Protein AF-A0A671Q5H6-F1 (afdb_monomer_lite)

Structure (mmCIF, N/CA/C/O backbone):
data_AF-A0A671Q5H6-F1
#
_entry.id   AF-A0A671Q5H6-F1
#
loop_
_atom_site.group_PDB
_atom_site.id
_atom_site.type_symbol
_atom_site.label_atom_id
_atom_site.label_alt_id
_atom_site.label_comp_id
_atom_site.label_asym_id
_atom_site.label_entity_id
_atom_site.label_seq_id
_atom_site.pdbx_PDB_ins_code
_atom_site.Cartn_x
_atom_site.Cartn_y
_atom_site.Cartn_z
_atom_site.occupancy
_atom_site.B_iso_or_equiv
_atom_site.auth_seq_id
_atom_site.auth_comp_id
_atom_site.auth_asym_id
_atom_site.auth_atom_id
_atom_site.pdbx_PDB_model_num
ATOM 1 N N . MET A 1 1 ? 48.241 -12.834 -47.112 1.00 46.31 1 MET A N 1
ATOM 2 C CA . MET A 1 1 ? 48.361 -11.553 -46.377 1.00 46.31 1 MET A CA 1
ATOM 3 C C . MET A 1 1 ? 47.394 -10.546 -46.985 1.00 46.31 1 MET A C 1
ATOM 5 O O . MET A 1 1 ? 47.631 -10.073 -48.087 1.00 46.31 1 MET A O 1
ATOM 9 N N . ALA A 1 2 ? 46.253 -10.299 -46.336 1.00 60.94 2 ALA A N 1
ATOM 10 C CA . ALA A 1 2 ? 45.210 -9.425 -46.871 1.00 60.94 2 ALA A CA 1
ATOM 11 C C . ALA A 1 2 ? 45.462 -7.968 -46.453 1.00 60.94 2 ALA A C 1
ATOM 13 O O . ALA A 1 2 ? 45.533 -7.652 -45.268 1.00 60.94 2 ALA A O 1
ATOM 14 N N . ARG A 1 3 ? 45.609 -7.082 -47.441 1.00 65.75 3 ARG A N 1
ATOM 15 C CA . ARG A 1 3 ? 45.828 -5.641 -47.266 1.00 65.75 3 ARG A CA 1
ATOM 16 C C . ARG A 1 3 ? 44.569 -4.986 -46.690 1.00 65.75 3 ARG A C 1
ATOM 18 O O . ARG A 1 3 ? 43.590 -4.785 -47.406 1.00 65.75 3 ARG A O 1
ATOM 25 N N . THR A 1 4 ? 44.596 -4.611 -45.416 1.00 70.31 4 THR A N 1
ATOM 26 C CA . THR A 1 4 ? 43.536 -3.811 -44.789 1.00 70.31 4 THR A CA 1
ATOM 27 C C . THR A 1 4 ? 43.598 -2.379 -45.319 1.00 70.31 4 THR A C 1
ATOM 29 O O . THR A 1 4 ? 44.499 -1.617 -44.970 1.00 70.31 4 THR A O 1
ATOM 32 N N . LYS A 1 5 ? 42.655 -1.990 -46.184 1.00 68.06 5 LYS A N 1
ATOM 33 C CA . LYS A 1 5 ? 42.457 -0.578 -46.534 1.00 68.06 5 LYS A CA 1
ATOM 34 C C . LYS A 1 5 ? 41.805 0.127 -45.343 1.00 68.06 5 LYS A C 1
ATOM 36 O O . LYS A 1 5 ? 40.670 -0.173 -44.987 1.00 68.06 5 LYS A O 1
ATOM 41 N N . GLN A 1 6 ? 42.524 1.065 -44.735 1.00 66.06 6 GLN A N 1
ATOM 42 C CA . GLN A 1 6 ? 41.967 2.016 -43.778 1.00 66.06 6 GLN A CA 1
ATOM 43 C C . GLN A 1 6 ? 41.002 2.936 -44.540 1.00 66.06 6 GLN A C 1
ATOM 45 O O . GLN A 1 6 ? 41.423 3.758 -45.350 1.00 66.06 6 GLN A O 1
ATOM 50 N N . THR A 1 7 ? 39.697 2.788 -44.330 1.00 68.00 7 THR A N 1
ATOM 51 C CA . THR A 1 7 ? 38.729 3.788 -44.795 1.00 68.00 7 THR A CA 1
ATOM 52 C C . THR A 1 7 ? 38.673 4.908 -43.766 1.00 68.00 7 THR A C 1
ATOM 54 O O . THR A 1 7 ? 38.392 4.645 -42.594 1.00 68.00 7 THR A O 1
ATOM 57 N N . ALA A 1 8 ? 38.921 6.148 -44.186 1.00 65.12 8 ALA A N 1
ATOM 58 C CA . ALA A 1 8 ? 38.786 7.316 -43.325 1.00 65.12 8 ALA A CA 1
ATOM 59 C C . ALA A 1 8 ? 37.363 7.380 -42.738 1.00 65.12 8 ALA A C 1
ATOM 61 O O . ALA A 1 8 ? 36.377 7.539 -43.460 1.00 65.12 8 ALA A O 1
ATOM 62 N N . ARG A 1 9 ? 37.242 7.245 -41.413 1.00 66.19 9 ARG A N 1
ATOM 63 C CA . ARG A 1 9 ? 36.010 7.584 -40.693 1.00 66.19 9 ARG A CA 1
ATOM 64 C C . ARG A 1 9 ? 35.900 9.106 -40.658 1.00 66.19 9 ARG A C 1
ATOM 66 O O . ARG A 1 9 ? 36.795 9.769 -40.147 1.00 66.19 9 ARG A O 1
ATOM 73 N N . LYS A 1 10 ? 34.791 9.656 -41.159 1.00 60.84 10 LYS A N 1
ATOM 74 C CA . LYS A 1 10 ? 34.437 11.063 -40.929 1.00 60.84 10 LYS A CA 1
ATOM 75 C C . LYS A 1 10 ? 34.269 11.268 -39.421 1.00 60.84 10 LYS A C 1
ATOM 77 O O . LYS A 1 10 ? 33.361 10.695 -38.821 1.00 60.84 10 LYS A O 1
ATOM 82 N N . SER A 1 11 ? 35.139 12.062 -38.807 1.00 63.81 11 SER A N 1
ATOM 83 C CA . SER A 1 11 ? 34.905 12.601 -37.472 1.00 63.81 11 SER A CA 1
ATOM 84 C C . SER A 1 11 ? 33.779 13.628 -37.583 1.00 63.81 11 SER A C 1
ATOM 86 O O . SER A 1 11 ? 33.950 14.724 -38.105 1.00 63.81 11 SER A O 1
ATOM 88 N N . THR A 1 12 ? 32.580 13.288 -37.123 1.00 66.00 12 THR A N 1
ATOM 89 C CA . THR A 1 12 ? 31.553 14.305 -36.879 1.00 66.00 12 THR A CA 1
ATOM 90 C C . THR A 1 12 ? 31.929 15.047 -35.603 1.00 66.00 12 THR A C 1
ATOM 92 O O . THR A 1 12 ? 31.484 14.685 -34.514 1.00 66.00 12 THR A O 1
ATOM 95 N N . GLY A 1 13 ? 32.805 16.039 -35.738 1.00 59.91 13 GLY A N 1
ATOM 96 C CA . GLY A 1 13 ? 33.224 16.932 -34.666 1.00 59.91 13 GLY A CA 1
ATOM 97 C C . GLY A 1 13 ? 32.869 18.377 -35.000 1.00 59.91 13 GLY A C 1
ATOM 98 O O . GLY A 1 13 ? 33.317 18.897 -36.013 1.00 59.91 13 GLY A O 1
ATOM 99 N N . GLY A 1 14 ? 32.084 19.015 -34.129 1.00 63.72 14 GLY A N 1
ATOM 100 C CA . GLY A 1 14 ? 31.933 20.472 -34.079 1.00 63.72 14 GLY A CA 1
ATOM 101 C C . GLY A 1 14 ? 30.692 21.030 -34.775 1.00 63.72 14 GLY A C 1
ATOM 102 O O . GLY A 1 14 ? 30.698 21.333 -35.962 1.00 63.72 14 GLY A O 1
ATOM 103 N N . LYS A 1 15 ? 29.617 21.239 -34.010 1.00 63.06 15 LYS A N 1
ATOM 104 C CA . LYS A 1 15 ? 28.486 22.082 -34.420 1.00 63.06 15 LYS A CA 1
ATOM 105 C C . LYS A 1 15 ? 28.932 23.549 -34.288 1.00 63.06 15 LYS A C 1
ATOM 107 O O . LYS A 1 15 ? 29.333 23.945 -33.199 1.00 63.06 15 LYS A O 1
ATOM 112 N N . ALA A 1 16 ? 28.881 24.336 -35.364 1.00 68.81 16 ALA A N 1
ATOM 113 C CA . ALA A 1 16 ? 29.217 25.766 -35.331 1.00 68.81 16 ALA A CA 1
ATOM 114 C C . ALA A 1 16 ? 28.266 26.559 -34.400 1.00 68.81 16 ALA A C 1
ATOM 116 O O . ALA A 1 16 ? 27.093 26.179 -34.274 1.00 68.81 16 ALA A O 1
ATOM 117 N N . PRO A 1 17 ? 28.715 27.658 -33.755 1.00 63.88 17 PRO A N 1
ATOM 118 C CA . PRO A 1 17 ? 27.885 28.398 -32.814 1.00 63.88 17 PRO A CA 1
ATOM 119 C C . PRO A 1 17 ? 26.878 29.262 -33.581 1.00 63.88 17 PRO A C 1
ATOM 121 O O . PRO A 1 17 ? 27.215 30.310 -34.126 1.00 63.88 17 PRO A O 1
ATOM 124 N N . ARG A 1 18 ? 25.617 28.822 -33.636 1.00 64.00 18 ARG A N 1
ATOM 125 C CA . ARG A 1 18 ? 24.520 29.606 -34.218 1.00 64.00 18 ARG A CA 1
ATOM 126 C C . ARG A 1 18 ? 23.808 30.393 -33.116 1.00 64.00 18 ARG A C 1
ATOM 128 O O . ARG A 1 18 ? 23.301 29.802 -32.164 1.00 64.00 18 ARG A O 1
ATOM 135 N N . LYS A 1 19 ? 23.773 31.722 -33.245 1.00 64.12 19 LYS A N 1
ATOM 136 C CA . LYS A 1 19 ? 23.058 32.628 -32.333 1.00 64.12 19 LYS A CA 1
ATOM 137 C C . LYS A 1 19 ? 21.540 32.601 -32.612 1.00 64.12 19 LYS A C 1
ATOM 139 O O . LYS A 1 19 ? 21.135 32.643 -33.768 1.00 64.12 19 LYS A O 1
ATOM 144 N N . GLN A 1 20 ? 20.778 32.588 -31.509 1.00 58.34 20 GLN A N 1
ATOM 145 C CA . GLN A 1 20 ? 19.353 32.916 -31.283 1.00 58.34 20 GLN A CA 1
ATOM 146 C C . GLN A 1 20 ? 18.227 32.049 -31.888 1.00 58.34 20 GLN A C 1
ATOM 148 O O . GLN A 1 20 ? 17.997 32.024 -33.090 1.00 58.34 20 GLN A O 1
ATOM 153 N N . LEU A 1 21 ? 17.453 31.415 -30.993 1.00 60.16 21 LEU A N 1
ATOM 154 C CA . LEU A 1 21 ? 16.037 31.687 -30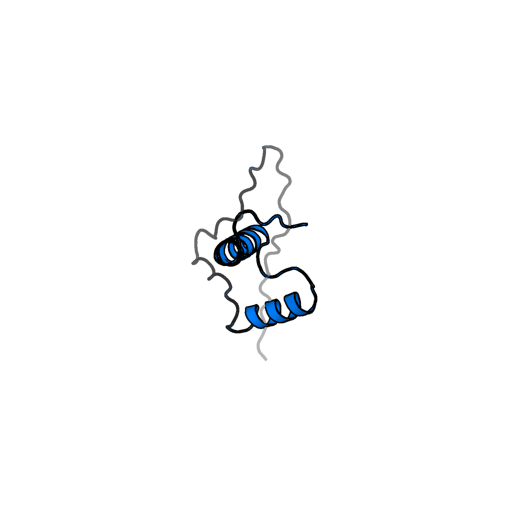.644 1.00 60.16 21 LEU A CA 1
ATOM 155 C C . LEU A 1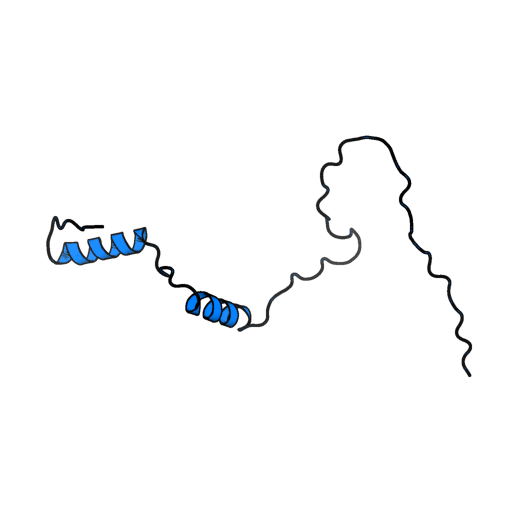 21 ? 15.497 30.473 -29.857 1.00 60.16 21 LEU A C 1
ATOM 157 O O . LEU A 1 21 ? 15.901 29.341 -30.113 1.00 60.16 21 LEU A O 1
ATOM 161 N N . ALA A 1 22 ? 14.656 30.719 -28.847 1.00 66.19 22 ALA A N 1
ATOM 162 C CA . ALA A 1 22 ? 14.240 29.764 -27.813 1.00 66.19 22 ALA A CA 1
ATOM 163 C C . ALA A 1 22 ? 13.996 28.327 -28.325 1.00 66.19 22 ALA A C 1
ATOM 165 O O . ALA A 1 22 ? 13.028 28.038 -29.030 1.00 66.19 22 ALA A O 1
ATOM 166 N N . THR A 1 23 ? 14.861 27.394 -27.923 1.00 60.09 23 THR A N 1
ATOM 167 C CA . THR A 1 23 ? 14.690 25.975 -28.235 1.00 60.09 23 THR A CA 1
ATOM 168 C C . THR A 1 23 ? 13.636 25.377 -27.313 1.00 60.09 23 THR A C 1
ATOM 170 O O . THR A 1 23 ? 13.933 24.964 -26.191 1.00 60.09 23 THR A O 1
ATOM 173 N N . LYS A 1 24 ? 12.395 25.286 -27.799 1.00 64.94 24 LYS A N 1
ATOM 174 C CA . LYS A 1 24 ? 11.403 24.332 -27.288 1.00 64.94 24 LYS A CA 1
ATOM 175 C C . LYS A 1 24 ? 12.097 22.968 -27.245 1.00 64.94 24 LYS A C 1
ATOM 177 O O . LYS A 1 24 ? 12.606 22.522 -28.272 1.00 64.94 24 LYS A O 1
ATOM 182 N N . ALA A 1 25 ? 12.200 22.346 -26.069 1.00 64.00 25 ALA A N 1
ATOM 183 C CA . ALA A 1 25 ? 12.869 21.058 -25.929 1.00 64.00 25 ALA A CA 1
ATOM 184 C C . ALA A 1 25 ? 12.124 20.014 -26.772 1.00 64.00 25 ALA A C 1
ATOM 186 O O . ALA A 1 25 ? 11.130 19.430 -26.336 1.00 64.00 25 ALA A O 1
ATOM 187 N N . ALA A 1 26 ? 12.590 19.799 -28.001 1.00 62.94 26 ALA A N 1
ATOM 188 C CA . ALA A 1 26 ? 12.174 18.691 -28.831 1.00 62.94 26 ALA A CA 1
ATOM 189 C C . ALA A 1 26 ? 12.668 17.425 -28.127 1.00 62.94 26 ALA A C 1
ATOM 191 O O . ALA A 1 26 ? 13.823 17.016 -28.262 1.00 62.94 26 ALA A O 1
ATOM 192 N N . ARG A 1 27 ? 11.802 16.836 -27.294 1.00 67.00 27 ARG A N 1
ATOM 193 C CA . ARG A 1 27 ? 11.982 15.467 -26.811 1.00 67.00 27 ARG A CA 1
ATOM 194 C C . ARG A 1 27 ? 12.241 14.624 -28.053 1.00 67.00 27 ARG A C 1
ATOM 196 O O . ARG A 1 27 ? 11.467 14.741 -28.995 1.00 67.00 27 ARG A O 1
ATOM 203 N N . LYS A 1 28 ? 13.336 13.852 -28.064 1.00 63.66 28 LYS A N 1
ATOM 204 C CA . LYS A 1 28 ? 13.722 12.957 -29.167 1.00 63.66 28 LYS A CA 1
ATOM 205 C C . LYS A 1 28 ? 12.490 12.180 -29.649 1.00 63.66 28 LYS A C 1
ATOM 207 O O . LYS A 1 28 ? 12.138 11.164 -29.054 1.00 63.66 28 LYS A O 1
ATOM 212 N N . SER A 1 29 ? 11.830 12.668 -30.696 1.00 61.81 29 SER A N 1
ATOM 213 C CA . SER A 1 29 ? 10.897 11.869 -31.470 1.00 61.81 29 SER A CA 1
ATOM 214 C C . SER A 1 29 ? 11.725 10.847 -32.240 1.00 61.81 29 SER A C 1
ATOM 216 O O . SER A 1 29 ? 12.894 11.079 -32.564 1.00 61.81 29 SER A O 1
ATOM 218 N N . ALA A 1 30 ? 11.141 9.665 -32.414 1.00 66.56 30 ALA A N 1
ATOM 219 C CA . ALA A 1 30 ? 11.760 8.532 -33.081 1.00 66.56 30 ALA A CA 1
ATOM 220 C C . ALA A 1 30 ? 12.382 8.940 -34.436 1.00 66.56 30 ALA A C 1
ATOM 222 O O . ALA A 1 30 ? 11.883 9.869 -35.076 1.00 66.56 30 ALA A O 1
ATOM 223 N N . PRO A 1 31 ? 13.462 8.275 -34.887 1.00 63.94 31 PRO A N 1
ATOM 224 C CA . PRO A 1 31 ? 14.007 8.523 -36.218 1.00 63.94 31 PRO A CA 1
ATOM 225 C C . PRO A 1 31 ? 12.909 8.337 -37.278 1.00 63.94 31 PRO A C 1
ATOM 227 O O . PRO A 1 31 ? 12.194 7.340 -37.258 1.00 63.94 31 PRO A O 1
ATOM 230 N N . ALA A 1 32 ? 12.783 9.296 -38.202 1.00 66.25 32 ALA A N 1
ATOM 231 C CA . ALA A 1 32 ? 11.758 9.312 -39.255 1.00 66.25 32 ALA A CA 1
ATOM 232 C C . ALA A 1 32 ? 11.940 8.213 -40.327 1.00 66.25 32 ALA A C 1
ATOM 234 O O . ALA A 1 32 ? 11.138 8.099 -41.245 1.00 66.25 32 ALA A O 1
ATOM 235 N N . THR A 1 33 ? 12.973 7.379 -40.202 1.00 67.50 33 THR A N 1
ATOM 236 C CA . THR A 1 33 ? 13.256 6.246 -41.085 1.00 67.50 33 THR A CA 1
ATOM 237 C C . THR A 1 33 ? 13.910 5.132 -40.267 1.00 67.50 33 THR A C 1
ATOM 239 O O . THR A 1 33 ? 15.040 5.283 -39.801 1.00 67.50 33 THR A O 1
ATOM 242 N N . GLY A 1 34 ? 13.194 4.021 -40.083 1.00 64.44 34 GLY A N 1
ATOM 243 C CA . GLY A 1 34 ? 13.643 2.846 -39.329 1.00 64.44 34 GLY A CA 1
ATOM 244 C C . GLY A 1 34 ? 12.785 2.608 -38.087 1.00 64.44 34 GLY A C 1
ATOM 245 O O . GLY A 1 34 ? 12.729 3.452 -37.199 1.00 64.44 34 GLY A O 1
ATOM 246 N N . GLY A 1 35 ? 12.096 1.463 -38.055 1.00 76.25 35 GLY A N 1
ATOM 247 C CA . GLY A 1 35 ? 11.055 1.130 -37.081 1.00 76.25 35 GLY A CA 1
ATOM 248 C C . GLY A 1 35 ? 11.408 1.439 -35.622 1.00 76.25 35 GLY A C 1
ATOM 249 O O . GLY A 1 35 ? 12.550 1.298 -35.179 1.00 76.25 35 GLY A O 1
ATOM 250 N N . VAL A 1 36 ? 10.391 1.856 -34.866 1.00 77.19 36 VAL A N 1
ATOM 251 C CA . VAL A 1 36 ? 10.486 2.156 -33.433 1.00 77.19 36 VAL A CA 1
ATOM 252 C C . VAL A 1 36 ? 11.144 0.977 -32.710 1.00 77.19 36 VAL A C 1
ATOM 254 O O . VAL A 1 36 ? 10.670 -0.157 -32.802 1.00 77.19 36 VAL A O 1
ATOM 257 N N . LYS A 1 37 ? 12.247 1.227 -31.987 1.00 80.12 37 LYS A N 1
ATOM 258 C CA . LYS A 1 37 ? 12.872 0.200 -31.140 1.00 80.12 37 LYS A CA 1
ATOM 259 C C . LYS A 1 37 ? 11.810 -0.368 -30.205 1.00 80.12 37 LYS A C 1
ATOM 261 O O . LYS A 1 37 ? 11.144 0.394 -29.504 1.00 80.12 37 LYS A O 1
ATOM 266 N N . LYS A 1 38 ? 11.672 -1.697 -3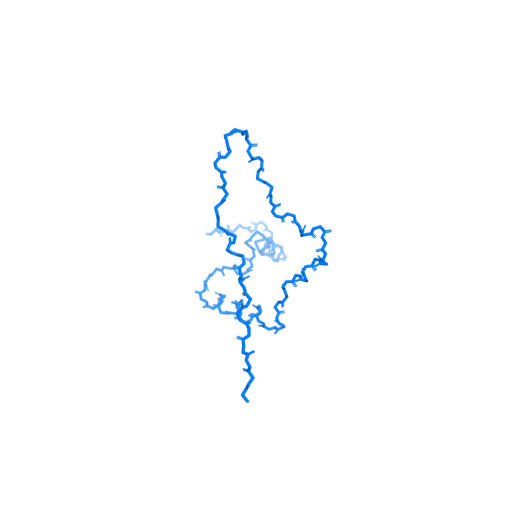0.182 1.00 84.69 38 LYS A N 1
ATOM 267 C CA . LYS A 1 38 ? 10.737 -2.369 -29.274 1.00 84.69 38 LYS A CA 1
ATOM 268 C C . LYS A 1 38 ? 11.003 -1.896 -27.838 1.00 84.69 38 LYS A C 1
ATOM 270 O O . LYS A 1 38 ? 12.172 -1.862 -27.436 1.00 84.69 38 LYS A O 1
ATOM 275 N N . PRO A 1 39 ? 9.961 -1.536 -27.067 1.00 89.94 39 PRO A N 1
ATOM 276 C CA . PRO A 1 39 ? 10.125 -1.218 -25.658 1.00 89.94 39 PRO A CA 1
ATOM 277 C C . PRO A 1 39 ? 10.832 -2.359 -24.929 1.00 89.94 39 PRO A C 1
ATOM 279 O O . PRO A 1 39 ? 10.550 -3.536 -25.165 1.00 89.94 39 PRO A O 1
ATOM 282 N N . HIS A 1 40 ? 11.761 -2.011 -24.042 1.00 92.69 40 HIS A N 1
ATOM 283 C CA . HIS A 1 40 ? 12.438 -3.002 -23.218 1.00 92.69 40 HIS A CA 1
ATOM 284 C C . HIS A 1 40 ? 11.430 -3.665 -22.268 1.00 92.69 40 HIS A C 1
ATOM 286 O O . HIS A 1 40 ? 10.759 -2.981 -21.494 1.00 92.69 40 HIS A O 1
ATOM 292 N N . ARG A 1 41 ? 11.364 -4.999 -22.290 1.00 95.56 41 ARG A N 1
ATOM 293 C CA . ARG A 1 41 ? 10.552 -5.802 -21.371 1.00 95.56 41 ARG A CA 1
ATOM 294 C C . ARG A 1 41 ? 11.464 -6.707 -20.549 1.00 95.56 41 ARG A C 1
ATOM 296 O O . ARG A 1 41 ? 12.267 -7.448 -21.106 1.00 95.56 41 ARG A O 1
ATOM 303 N N . TYR A 1 42 ? 11.326 -6.654 -19.225 1.00 96.81 42 TYR A N 1
ATOM 304 C CA . TYR A 1 42 ? 12.044 -7.555 -18.324 1.00 96.81 42 TYR A CA 1
ATOM 305 C C . TYR A 1 42 ? 11.573 -9.003 -18.494 1.00 96.81 42 TYR A C 1
ATOM 307 O O . TYR A 1 42 ? 10.410 -9.252 -18.822 1.00 96.81 42 TYR A O 1
ATOM 315 N N . ARG A 1 43 ? 12.467 -9.960 -18.225 1.00 97.19 43 ARG A N 1
ATOM 316 C CA . ARG A 1 43 ? 12.104 -11.381 -18.197 1.00 97.19 43 ARG A CA 1
ATOM 317 C C . ARG A 1 43 ? 11.126 -11.642 -17.038 1.00 97.19 43 ARG A C 1
ATOM 319 O O . ARG A 1 43 ? 11.221 -10.967 -16.004 1.00 97.19 43 ARG A O 1
ATOM 326 N N . PRO A 1 44 ? 10.206 -12.612 -17.179 1.00 98.19 44 PRO A N 1
ATOM 327 C CA . PRO A 1 44 ? 9.398 -13.084 -16.058 1.00 98.19 44 PRO A CA 1
ATOM 328 C C . PRO A 1 44 ? 10.283 -13.388 -14.840 1.00 98.19 44 PRO A C 1
ATOM 330 O O . PRO A 1 44 ? 11.412 -13.855 -14.985 1.00 98.19 44 PRO A O 1
ATOM 333 N N . GLY A 1 45 ? 9.814 -13.040 -13.643 1.00 97.88 45 GLY A N 1
ATOM 334 C CA . GLY A 1 45 ? 10.566 -13.208 -12.394 1.00 97.88 45 GLY A CA 1
ATOM 335 C C . GLY A 1 45 ? 11.562 -12.087 -12.064 1.00 97.88 45 GLY A C 1
ATOM 336 O O . GLY A 1 45 ? 11.802 -11.833 -10.887 1.00 97.88 45 GLY A O 1
ATOM 337 N N . THR A 1 46 ? 12.086 -11.332 -13.041 1.00 98.44 46 THR A N 1
ATOM 338 C CA . THR A 1 46 ? 13.048 -10.243 -12.751 1.00 98.44 46 THR A CA 1
ATOM 339 C C . THR A 1 46 ? 12.436 -9.143 -11.877 1.00 98.44 46 THR A C 1
ATOM 341 O O . THR A 1 46 ? 13.082 -8.646 -10.956 1.00 98.44 46 THR A O 1
ATOM 344 N N . VAL A 1 47 ? 11.190 -8.753 -12.159 1.00 98.25 47 VAL A N 1
ATOM 345 C CA . VAL A 1 47 ? 10.485 -7.724 -11.377 1.00 98.25 47 VAL A CA 1
ATOM 346 C C . VAL A 1 47 ? 10.066 -8.267 -10.009 1.00 98.25 47 VAL A C 1
ATOM 348 O O . VAL A 1 47 ? 10.307 -7.599 -9.011 1.00 98.25 47 VAL A O 1
ATOM 351 N N . ALA A 1 48 ? 9.571 -9.506 -9.953 1.00 98.50 48 ALA A N 1
ATOM 352 C CA . ALA A 1 48 ? 9.163 -10.156 -8.708 1.00 98.50 48 ALA A CA 1
ATOM 353 C C . ALA A 1 48 ? 10.324 -10.276 -7.705 1.00 98.50 48 ALA A C 1
ATOM 355 O O . ALA A 1 48 ? 10.190 -9.875 -6.554 1.00 98.50 48 ALA A O 1
ATOM 356 N N . LEU A 1 49 ? 11.506 -10.734 -8.141 1.00 98.69 49 LEU A N 1
ATOM 357 C CA . LEU A 1 49 ? 12.687 -10.817 -7.267 1.00 98.69 49 LEU A CA 1
ATOM 358 C C . LEU A 1 49 ? 13.131 -9.442 -6.748 1.00 98.69 49 LEU A C 1
ATOM 360 O O . LEU A 1 49 ? 13.612 -9.326 -5.621 1.00 98.69 49 LEU A O 1
ATOM 364 N N . ARG A 1 50 ? 12.971 -8.390 -7.558 1.00 98.38 50 ARG A N 1
ATOM 365 C CA . ARG A 1 50 ? 13.261 -7.014 -7.139 1.00 98.38 50 ARG A CA 1
ATOM 366 C C . ARG A 1 50 ? 12.255 -6.519 -6.097 1.00 98.38 50 ARG A C 1
ATOM 368 O O . ARG A 1 50 ? 12.667 -5.865 -5.144 1.00 98.38 50 ARG A O 1
ATOM 375 N N . GLU A 1 51 ? 10.974 -6.831 -6.263 1.00 98.19 51 GLU A N 1
ATOM 376 C CA . GLU A 1 51 ? 9.912 -6.485 -5.311 1.00 98.19 51 GLU A CA 1
ATOM 377 C C . GLU A 1 51 ? 10.071 -7.229 -3.981 1.00 98.19 51 GLU A C 1
ATOM 379 O O . GLU A 1 51 ? 10.036 -6.583 -2.937 1.00 98.19 51 GLU A O 1
ATOM 384 N N . ILE A 1 52 ? 10.371 -8.534 -4.001 1.00 98.50 52 ILE A N 1
ATOM 385 C CA . ILE A 1 52 ? 10.655 -9.327 -2.789 1.00 98.50 52 ILE A CA 1
ATOM 386 C C . ILE A 1 52 ? 11.794 -8.691 -1.987 1.00 98.50 52 ILE A C 1
ATOM 388 O O . ILE A 1 52 ? 11.636 -8.403 -0.804 1.00 98.50 52 ILE A O 1
ATOM 392 N N . ARG A 1 53 ? 12.923 -8.392 -2.643 1.00 98.56 53 ARG A N 1
ATOM 393 C CA . ARG A 1 53 ? 14.067 -7.739 -1.982 1.00 98.56 53 ARG A CA 1
ATOM 394 C C . ARG A 1 53 ? 13.712 -6.359 -1.433 1.00 98.56 53 ARG A C 1
ATOM 396 O O . ARG A 1 53 ? 14.208 -5.984 -0.375 1.00 98.56 53 ARG A O 1
ATOM 403 N N . ARG A 1 54 ? 12.876 -5.591 -2.145 1.00 98.38 54 ARG A N 1
ATOM 404 C CA . ARG A 1 54 ? 12.412 -4.277 -1.682 1.00 98.38 54 ARG A CA 1
ATOM 405 C C . ARG A 1 54 ? 11.585 -4.416 -0.401 1.00 98.38 54 ARG A C 1
ATOM 407 O O . ARG A 1 54 ? 11.909 -3.744 0.571 1.00 98.38 54 ARG A O 1
ATOM 414 N N . TYR A 1 55 ? 10.565 -5.274 -0.398 1.00 98.25 55 TYR A N 1
ATOM 415 C CA . TYR A 1 55 ? 9.643 -5.423 0.735 1.00 98.25 55 TYR A CA 1
ATOM 416 C C . TYR A 1 55 ? 10.254 -6.138 1.938 1.00 98.25 55 TYR A C 1
ATOM 418 O O . TYR A 1 55 ? 9.830 -5.891 3.055 1.00 98.25 55 TYR A O 1
ATOM 426 N N . GLN A 1 56 ? 11.276 -6.971 1.740 1.00 98.31 56 GLN A N 1
ATOM 427 C CA . GLN A 1 56 ? 12.053 -7.525 2.854 1.00 98.31 56 GLN A CA 1
ATOM 428 C C . GLN A 1 56 ? 12.972 -6.486 3.515 1.00 98.31 56 GLN A C 1
ATOM 430 O O . GLN A 1 56 ? 13.355 -6.658 4.667 1.00 98.31 56 GLN A O 1
ATOM 435 N N . LYS A 1 57 ? 13.353 -5.420 2.795 1.00 98.50 57 LYS A N 1
ATOM 436 C CA . LYS A 1 57 ? 14.223 -4.356 3.317 1.00 98.50 57 LYS A CA 1
ATOM 437 C C . LYS A 1 57 ? 13.444 -3.247 4.031 1.00 98.50 57 LYS A C 1
ATOM 439 O O . LYS A 1 57 ? 13.998 -2.596 4.912 1.00 98.50 57 LYS A O 1
ATOM 444 N N . SER A 1 58 ? 12.207 -2.979 3.617 1.00 97.88 58 SER A N 1
ATOM 445 C CA . SER A 1 58 ? 11.346 -1.966 4.232 1.00 97.88 58 SER A CA 1
ATOM 446 C C . SER A 1 58 ? 10.364 -2.579 5.231 1.00 97.88 58 SER A C 1
ATOM 448 O O . SER A 1 58 ? 10.135 -3.780 5.253 1.00 97.88 58 SER A O 1
ATOM 450 N N . THR A 1 59 ? 9.761 -1.727 6.056 1.00 97.81 59 THR A N 1
ATOM 451 C CA . THR A 1 59 ? 8.722 -2.102 7.031 1.00 97.81 59 THR A CA 1
ATOM 452 C C . THR A 1 59 ? 7.438 -1.294 6.824 1.00 97.81 59 THR A C 1
ATOM 454 O O . THR A 1 59 ? 6.645 -1.095 7.742 1.00 97.81 59 THR A O 1
ATOM 457 N N . GLU A 1 60 ? 7.230 -0.783 5.607 1.00 97.44 60 GLU A N 1
ATOM 458 C CA . GLU A 1 60 ? 6.013 -0.046 5.268 1.00 97.44 60 GLU A CA 1
ATOM 459 C C . GLU A 1 60 ? 4.787 -0.970 5.275 1.00 97.44 60 GLU A C 1
ATOM 461 O O . GLU A 1 60 ? 4.863 -2.137 4.889 1.00 97.44 60 GLU A O 1
ATOM 466 N N . LEU A 1 61 ? 3.634 -0.444 5.699 1.00 97.81 61 LEU A N 1
ATOM 467 C CA . LEU A 1 61 ? 2.380 -1.188 5.616 1.00 97.81 61 LEU A CA 1
ATOM 468 C C . LEU A 1 61 ? 2.052 -1.465 4.146 1.00 97.81 61 LEU A C 1
ATOM 470 O O . LEU A 1 61 ? 1.936 -0.540 3.342 1.00 97.81 61 LEU A O 1
ATOM 474 N N . LEU A 1 62 ? 1.858 -2.740 3.813 1.00 97.31 62 LEU A N 1
ATOM 475 C CA . LEU A 1 62 ? 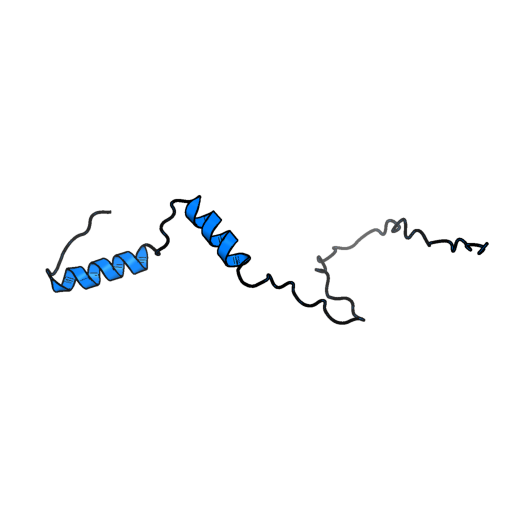1.555 -3.168 2.444 1.00 97.31 62 LEU A CA 1
ATOM 476 C C . LEU A 1 62 ? 0.083 -2.941 2.067 1.00 97.31 62 LEU A C 1
ATOM 478 O O . LEU A 1 62 ? -0.254 -2.833 0.888 1.00 97.31 62 LEU A O 1
ATOM 482 N N . ILE A 1 63 ? 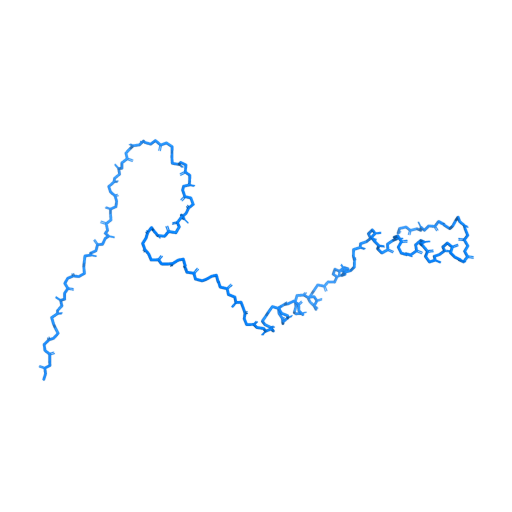-0.795 -2.830 3.067 1.00 97.44 63 ILE A N 1
ATOM 483 C CA . ILE A 1 63 ? -2.221 -2.543 2.895 1.00 97.44 63 ILE A CA 1
ATOM 484 C C . ILE A 1 63 ? -2.468 -1.055 3.165 1.00 97.44 63 ILE A C 1
ATOM 486 O O . ILE A 1 63 ? -1.988 -0.483 4.145 1.00 97.44 63 ILE A O 1
ATOM 490 N N . ARG A 1 64 ? -3.247 -0.408 2.291 1.00 98.12 64 ARG A N 1
ATOM 491 C CA . ARG A 1 64 ? -3.596 1.012 2.434 1.00 98.12 64 ARG A CA 1
ATOM 492 C C . ARG A 1 64 ? -4.427 1.244 3.700 1.00 98.12 64 ARG A C 1
ATOM 494 O O . ARG A 1 64 ? -5.421 0.559 3.927 1.00 98.12 64 ARG A O 1
ATOM 501 N N . LYS A 1 65 ? -4.081 2.290 4.458 1.00 97.38 65 LYS A N 1
ATOM 502 C CA . LYS A 1 65 ? -4.706 2.603 5.755 1.00 97.38 65 LYS A CA 1
ATOM 503 C C . LYS A 1 65 ? -6.221 2.829 5.681 1.00 97.38 65 LYS A C 1
ATOM 505 O O . LYS A 1 65 ? -6.948 2.240 6.465 1.00 97.38 65 LYS A O 1
ATOM 510 N N . LEU A 1 66 ? -6.710 3.657 4.750 1.00 97.50 66 LEU A N 1
ATOM 511 C CA . LEU A 1 66 ? -8.135 4.021 4.697 1.00 97.50 66 LEU A CA 1
ATOM 512 C C . LEU A 1 66 ? -9.056 2.836 4.332 1.00 97.50 66 LEU A C 1
ATOM 514 O O . LEU A 1 66 ? -10.036 2.633 5.046 1.00 97.50 66 LEU A O 1
ATOM 518 N N . PRO A 1 67 ? -8.772 2.030 3.287 1.00 98.31 67 PRO A N 1
ATOM 519 C CA . PRO A 1 67 ? -9.545 0.817 3.023 1.00 98.31 67 PRO A CA 1
ATOM 520 C C . PRO A 1 67 ? -9.516 -0.173 4.191 1.00 98.31 67 PRO A C 1
ATOM 522 O O . PRO A 1 67 ? -10.564 -0.677 4.576 1.00 98.31 67 PRO A O 1
ATOM 525 N N . PHE A 1 68 ? -8.347 -0.386 4.808 1.00 98.38 68 PHE A N 1
ATOM 526 C CA . PHE A 1 68 ? -8.228 -1.267 5.972 1.00 98.38 68 PHE A CA 1
ATOM 527 C C . PHE A 1 68 ? -9.057 -0.765 7.162 1.00 98.38 68 PHE A C 1
ATOM 529 O O . PHE A 1 68 ? -9.790 -1.529 7.774 1.00 98.38 68 PHE A O 1
ATOM 536 N N . GLN A 1 69 ? -9.020 0.539 7.444 1.00 97.69 69 GLN A N 1
ATOM 537 C CA . GLN A 1 69 ? -9.835 1.152 8.493 1.00 97.69 69 GLN A CA 1
ATOM 538 C C . GLN A 1 69 ? -11.341 0.978 8.241 1.00 97.69 69 GLN A C 1
ATOM 540 O O . GLN A 1 69 ? -12.091 0.785 9.195 1.00 97.69 69 GLN A O 1
ATOM 545 N N . ARG A 1 70 ? -11.797 1.081 6.985 1.00 97.81 70 ARG A N 1
ATOM 546 C CA . ARG A 1 70 ? -13.209 0.850 6.635 1.00 97.81 70 ARG A CA 1
ATOM 547 C C . ARG A 1 70 ? -13.604 -0.598 6.904 1.00 97.81 70 ARG A C 1
ATOM 549 O O . ARG A 1 70 ? -14.594 -0.804 7.589 1.00 97.81 70 ARG A O 1
ATOM 556 N N . LEU A 1 71 ? -12.778 -1.551 6.472 1.00 98.06 71 LEU A N 1
ATOM 557 C CA . LEU A 1 71 ? -12.997 -2.977 6.719 1.00 98.06 71 LEU A CA 1
ATOM 558 C C . LEU A 1 71 ? -13.078 -3.297 8.220 1.00 98.06 71 LEU A C 1
ATOM 560 O O . LEU A 1 71 ? -13.969 -4.014 8.654 1.00 98.06 71 LEU A O 1
ATOM 564 N N . VAL A 1 72 ? -12.182 -2.727 9.032 1.00 97.75 72 VAL A N 1
ATOM 565 C CA . VAL A 1 72 ? -12.213 -2.914 10.493 1.00 97.75 72 VAL A CA 1
ATOM 566 C C . VAL A 1 72 ? -13.530 -2.412 11.096 1.00 97.75 72 VAL A C 1
ATOM 568 O O . VAL A 1 72 ? -14.083 -3.063 11.976 1.00 97.75 72 VAL A O 1
ATOM 571 N N . ARG A 1 73 ? -14.048 -1.269 10.628 1.00 96.62 73 ARG A N 1
ATOM 572 C CA . ARG A 1 73 ? -15.322 -0.711 11.113 1.00 96.62 73 ARG A CA 1
ATOM 573 C C . ARG A 1 73 ? -16.526 -1.523 10.659 1.00 96.62 73 ARG A C 1
ATOM 575 O O . ARG A 1 73 ? -17.442 -1.686 11.449 1.00 96.62 73 ARG A O 1
ATOM 582 N N . GLU A 1 74 ? -16.504 -2.008 9.422 1.00 97.06 74 GLU A N 1
ATOM 583 C CA . GLU A 1 74 ? -17.538 -2.881 8.864 1.00 97.06 74 GLU A CA 1
ATOM 584 C C . GLU A 1 74 ? -17.691 -4.141 9.719 1.00 97.06 74 GLU A C 1
ATOM 586 O O . GLU A 1 74 ? -18.759 -4.365 10.272 1.00 97.06 74 GLU A O 1
ATOM 591 N N . ILE A 1 75 ? -16.593 -4.864 9.964 1.00 97.62 75 ILE A N 1
ATOM 592 C CA . ILE A 1 75 ? -16.607 -6.077 10.796 1.00 97.62 75 ILE A CA 1
ATOM 593 C C . ILE A 1 75 ? -17.028 -5.762 12.236 1.00 97.62 75 ILE A C 1
ATOM 595 O O . ILE A 1 75 ? -17.793 -6.503 12.840 1.00 97.62 75 ILE A O 1
ATOM 599 N N . ALA A 1 76 ? -16.523 -4.674 12.824 1.00 97.62 76 ALA A N 1
ATOM 600 C CA . ALA A 1 76 ? -16.835 -4.339 14.212 1.00 97.62 76 ALA A CA 1
ATOM 601 C C . ALA A 1 76 ? -18.312 -3.975 14.428 1.00 97.62 76 ALA A C 1
ATOM 603 O O . ALA A 1 76 ? -18.849 -4.239 15.508 1.00 97.62 76 ALA A O 1
ATOM 604 N N . GLN A 1 77 ? -18.958 -3.394 13.413 1.00 96.19 77 GLN A N 1
ATOM 605 C CA . GLN A 1 77 ? -20.370 -3.023 13.462 1.00 96.19 77 GLN A CA 1
ATOM 606 C C . GLN A 1 77 ? -21.274 -4.248 13.661 1.00 96.19 77 GLN A C 1
ATOM 608 O O . GLN A 1 77 ? -22.288 -4.126 14.348 1.00 96.19 77 GLN A O 1
ATOM 613 N N . ASP A 1 78 ? -20.881 -5.417 13.144 1.00 96.38 78 ASP A N 1
ATOM 614 C CA . ASP A 1 78 ? -21.629 -6.672 13.296 1.00 96.38 78 ASP A CA 1
ATOM 615 C C . ASP A 1 78 ? -21.660 -7.177 14.749 1.00 96.38 78 ASP A C 1
ATOM 617 O O . ASP A 1 78 ? -22.571 -7.905 15.140 1.00 96.38 78 ASP A O 1
ATOM 621 N N . PHE A 1 79 ? -20.682 -6.782 15.574 1.00 96.06 79 PHE A N 1
ATOM 622 C CA . PHE A 1 79 ? -20.598 -7.195 16.980 1.00 96.06 79 PHE A CA 1
ATOM 623 C C . PHE A 1 79 ? -21.193 -6.166 17.940 1.00 96.06 79 PHE A C 1
ATOM 625 O O . PHE A 1 79 ? -21.833 -6.535 18.927 1.00 96.06 79 PHE A O 1
ATOM 632 N N . LYS A 1 80 ? -20.937 -4.873 17.710 1.00 94.94 80 LYS A N 1
ATOM 633 C CA . LYS A 1 80 ? -21.442 -3.792 18.562 1.00 94.94 80 LYS A CA 1
ATOM 634 C C . LYS A 1 80 ? -21.515 -2.479 17.793 1.00 94.94 80 LYS A C 1
ATOM 636 O O . LYS A 1 80 ? -20.514 -1.998 17.265 1.00 94.94 80 LYS A O 1
ATOM 641 N N . THR A 1 81 ? -22.692 -1.862 17.815 1.00 92.19 81 THR A N 1
ATOM 642 C CA . THR A 1 81 ? -22.915 -0.544 17.219 1.00 92.19 81 THR A CA 1
ATOM 643 C C . THR A 1 81 ? -22.220 0.557 18.040 1.00 92.19 81 THR A C 1
ATOM 645 O O . THR A 1 81 ? -22.049 0.433 19.254 1.00 92.19 81 THR A O 1
ATOM 648 N N . ASP A 1 82 ? -21.792 1.631 17.368 1.00 92.00 82 ASP A N 1
ATOM 649 C CA . ASP A 1 82 ? -21.200 2.852 17.957 1.00 92.00 82 ASP A CA 1
ATOM 650 C C . ASP A 1 82 ? -19.819 2.705 18.630 1.00 92.00 82 ASP A C 1
ATOM 652 O O . ASP A 1 82 ? -19.420 3.502 19.487 1.00 92.00 82 ASP A O 1
ATOM 656 N N . LEU A 1 83 ? -19.023 1.720 18.202 1.00 94.69 83 LEU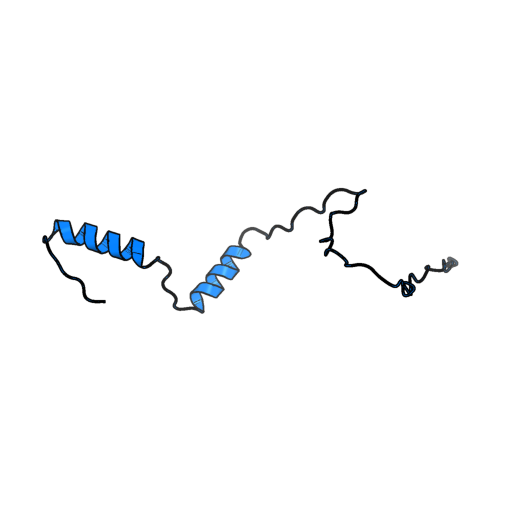 A N 1
ATOM 657 C CA . LEU A 1 83 ? -17.633 1.580 18.644 1.00 94.69 83 LEU A CA 1
ATOM 658 C C . LEU A 1 83 ? -16.733 2.730 18.151 1.00 94.69 83 LEU A C 1
ATOM 660 O O . LEU A 1 83 ? -16.675 3.075 16.965 1.00 94.69 83 LEU A O 1
ATOM 664 N N . ARG A 1 84 ? -15.943 3.293 19.075 1.00 95.44 84 ARG A N 1
ATOM 665 C CA . ARG A 1 84 ? -14.912 4.300 18.779 1.00 95.44 84 ARG A CA 1
ATOM 666 C C . ARG A 1 84 ? -13.534 3.650 18.770 1.00 95.44 84 ARG A C 1
ATOM 668 O O . ARG A 1 84 ? -13.189 2.896 19.669 1.00 95.44 84 ARG A O 1
ATOM 675 N N . PHE A 1 85 ? -12.740 3.990 17.760 1.00 93.88 85 PHE A N 1
ATOM 676 C CA . PHE A 1 85 ? -11.386 3.474 17.578 1.00 93.88 85 PHE A CA 1
ATOM 677 C C . PHE A 1 85 ? -10.373 4.574 17.857 1.00 93.88 85 PHE A C 1
ATOM 679 O O . PHE A 1 85 ? -10.480 5.674 17.306 1.00 93.88 85 PHE A O 1
ATOM 686 N N . GLN A 1 86 ? -9.396 4.260 18.700 1.00 94.00 86 GLN A N 1
ATOM 687 C CA . GLN A 1 86 ? -8.215 5.087 18.891 1.00 94.00 86 GLN A CA 1
ATOM 688 C C . GLN A 1 86 ? -7.291 4.960 17.669 1.00 94.00 86 GLN A C 1
ATOM 690 O O . GLN A 1 86 ? -7.288 3.937 16.983 1.00 94.00 86 GLN A O 1
ATOM 695 N N . ARG A 1 87 ? -6.550 6.030 17.377 1.00 86.50 87 ARG A N 1
ATOM 696 C CA . ARG A 1 87 ? -5.476 6.032 16.381 1.00 86.50 87 ARG A CA 1
ATOM 697 C C . ARG A 1 87 ? -4.196 5.436 16.955 1.00 86.50 87 ARG A C 1
ATOM 699 O O . ARG A 1 87 ? -3.881 5.792 18.109 1.00 86.50 87 ARG A O 1
#

InterPro domains:
  IPR000164 Histone H3/CENP-A [PR00622] (3-17)
  IPR000164 Histone H3/CENP-A [PR00622] (17-31)
  IPR000164 Histone H3/CENP-A [PR00622] (34-55)
  IPR000164 Histone H3/CENP-A [PR00622] (58-75)
  IPR000164 Histone H3/CENP-A [PR00622] (80-87)
  IPR000164 Histone H3/CENP-A [PS00322] (15-21)
  IPR000164 Histone H3/CENP-A [PS00959] (67-75)
  IPR000164 Histone H3/CENP-A [PTHR11426] (1-86)
  IPR000164 Histone H3/CENP-A [SM00428] (34-87)
  IPR007125 Core Histone H2A/H2B/H3 domain [PF00125] (44-86)
  IPR009072 Histone-fold [G3DSA:1.10.20.10] (2-87)
  IPR009072 Histone-fold [SSF47113] (2-86)

pLDDT: mean 83.08, std 16.09, range [46.31, 98.69]

Radius of gyration: 30.57 Å; chains: 1; bounding box: 71×46×66 Å

Foldseek 3Di:
DDDDDDDDDPPPDDDDDDDDDDDPPPDDDDPPDDDDDPPDDDDPPPVVVVVVVVPVVDDDDPDDDPVVVVVVVVVVCVVPPPDDDDD

Sequence (87 aa):
MARTKQTARKSTGGKAPRKQLATKAARKSAPATGGVKKPHRYRPGTVALREIRRYQKSTELLIRKLPFQRLVREIAQDFKTDLRFQR

Organism: NCBI:txid1608454

Secondary structure (DSSP, 8-state):
----------------------------PPPSSSPPPPPP-PPTTHHHHHHHHHHHH----SS-HHHHHHHHHHHHHTT-TT-----